Protein AF-A0A2X1QSU5-F1 (afdb_monomer)

Nearest PDB structures (foldseek):
  1pox-assembly1_A  TM=7.197E-01  e=2.921E+00  Lactiplantibacillus plantarum
  8x3z-assembly1_A  TM=6.740E-01  e=2.734E+00  Chryseomicrobium sp.

Structure (mmCIF, N/CA/C/O backbone):
data_AF-A0A2X1QSU5-F1
#
_entry.id   AF-A0A2X1QSU5-F1
#
loop_
_atom_site.group_PDB
_atom_site.id
_atom_site.type_symbol
_atom_site.label_atom_id
_atom_site.label_alt_id
_atom_site.label_comp_id
_atom_site.label_asym_id
_atom_site.label_entity_id
_atom_site.label_seq_id
_atom_site.pdbx_PDB_ins_code
_atom_site.Cartn_x
_atom_site.Cartn_y
_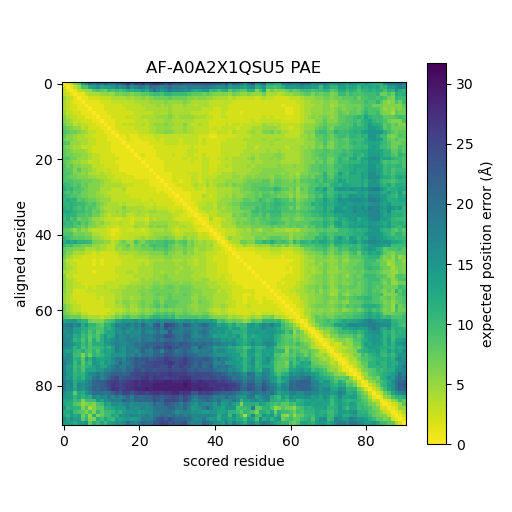atom_site.Cartn_z
_atom_site.occupancy
_atom_site.B_iso_or_equiv
_atom_site.auth_seq_id
_atom_site.auth_comp_id
_atom_site.auth_asym_id
_atom_site.auth_atom_id
_atom_site.pdbx_PDB_model_num
ATOM 1 N N . MET A 1 1 ? -2.396 -7.707 29.369 1.00 43.25 1 MET A N 1
ATOM 2 C CA . MET A 1 1 ? -1.862 -6.456 28.786 1.00 43.25 1 MET A CA 1
ATOM 3 C C . MET A 1 1 ? -2.554 -6.242 27.440 1.00 43.25 1 MET A C 1
ATOM 5 O O . MET A 1 1 ? -2.587 -7.190 26.669 1.00 43.25 1 MET A O 1
ATOM 9 N N . LYS A 1 2 ? -3.174 -5.083 27.181 1.00 60.12 2 LYS A N 1
ATOM 10 C CA . LYS A 1 2 ? -3.737 -4.723 25.864 1.00 60.12 2 LYS A CA 1
ATOM 11 C C . LYS A 1 2 ? -2.892 -3.575 25.322 1.00 60.12 2 LYS A C 1
ATOM 13 O O . LYS A 1 2 ? -2.942 -2.489 25.887 1.00 60.12 2 LYS A O 1
ATOM 18 N N . LEU A 1 3 ? -2.061 -3.846 24.314 1.00 75.25 3 LEU A N 1
ATOM 19 C CA . LEU A 1 3 ? -1.269 -2.812 23.655 1.00 75.25 3 LEU A CA 1
ATOM 20 C C . LEU A 1 3 ? -1.972 -2.438 22.353 1.00 75.25 3 LEU A C 1
ATOM 22 O O . LEU A 1 3 ? -2.070 -3.272 21.451 1.00 75.25 3 LEU A O 1
ATOM 26 N N . PRO A 1 4 ? -2.485 -1.218 22.244 1.00 74.19 4 PRO A N 1
ATOM 27 C CA . PRO A 1 4 ? -3.100 -0.800 21.009 1.00 74.19 4 PRO A CA 1
ATOM 28 C C . PRO A 1 4 ? -2.079 -0.463 19.940 1.00 74.19 4 PRO A C 1
ATOM 30 O O . PRO A 1 4 ? -1.033 0.123 20.214 1.00 74.19 4 PRO A O 1
ATOM 33 N N . VAL A 1 5 ? -2.421 -0.816 18.705 1.00 79.19 5 VAL A N 1
ATOM 34 C CA . VAL A 1 5 ? -1.559 -0.622 17.542 1.00 79.19 5 VAL A CA 1
ATOM 35 C C . VAL A 1 5 ? -2.319 0.167 16.489 1.00 79.19 5 VAL A C 1
ATOM 37 O O . VAL A 1 5 ? -3.483 -0.116 16.196 1.00 79.19 5 VAL A O 1
ATOM 40 N N . LEU A 1 6 ? -1.638 1.156 15.917 1.00 81.62 6 LEU A N 1
ATOM 41 C CA . LEU A 1 6 ? -2.075 1.848 14.716 1.00 81.62 6 LEU A CA 1
ATOM 42 C C . LEU A 1 6 ? -1.368 1.229 13.510 1.00 81.62 6 LEU A C 1
ATOM 44 O O . LEU A 1 6 ? -0.141 1.236 13.443 1.00 81.62 6 LEU A O 1
ATOM 48 N N . VAL A 1 7 ? -2.143 0.721 12.559 1.00 85.19 7 VAL A N 1
ATOM 49 C CA . VAL A 1 7 ? -1.666 0.192 11.282 1.00 85.19 7 VAL A CA 1
ATOM 50 C C . VAL A 1 7 ? -2.040 1.184 10.186 1.00 85.19 7 VAL A C 1
ATOM 52 O O . VAL A 1 7 ? -3.208 1.546 10.036 1.00 85.19 7 VAL A O 1
ATOM 55 N N . VAL A 1 8 ? -1.049 1.630 9.416 1.00 85.50 8 VAL A N 1
ATOM 56 C CA . VAL A 1 8 ? -1.247 2.526 8.271 1.00 85.50 8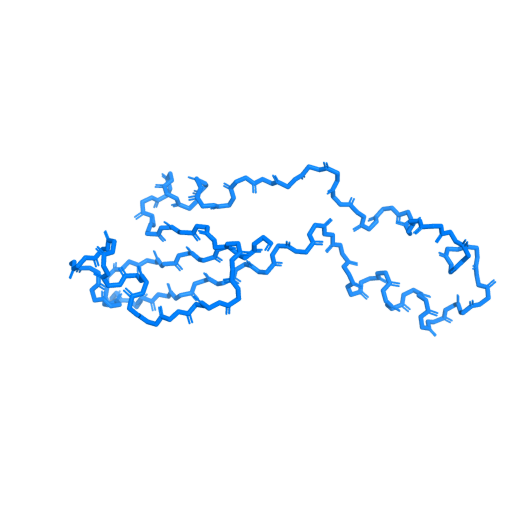 VAL A CA 1
ATOM 57 C C . VAL A 1 8 ? -0.851 1.785 7.001 1.00 85.50 8 VAL A C 1
ATOM 59 O O . VAL A 1 8 ? 0.276 1.316 6.875 1.00 85.50 8 VAL A O 1
ATOM 62 N N . VAL A 1 9 ? -1.782 1.700 6.059 1.00 87.50 9 VAL A N 1
ATOM 63 C CA . VAL A 1 9 ? -1.612 1.090 4.742 1.00 87.50 9 VAL A CA 1
ATOM 64 C C . VAL A 1 9 ? -1.567 2.209 3.704 1.00 87.50 9 VAL A C 1
ATOM 66 O O . VAL A 1 9 ? -2.586 2.831 3.399 1.00 87.50 9 VAL A O 1
ATOM 69 N N . GLY A 1 10 ? -0.378 2.477 3.165 1.00 88.44 10 GLY A N 1
ATOM 70 C CA . GLY A 1 10 ? -0.214 3.314 1.977 1.00 88.44 10 GLY A CA 1
ATOM 71 C C . GLY A 1 10 ? -0.500 2.485 0.731 1.00 88.44 10 GLY A C 1
ATOM 72 O O . GLY A 1 10 ? 0.383 1.777 0.253 1.00 88.44 10 GLY A O 1
ATOM 73 N N . ASN A 1 11 ? -1.735 2.528 0.234 1.00 88.94 11 ASN A N 1
ATOM 74 C CA . ASN A 1 11 ? -2.163 1.705 -0.889 1.00 88.94 11 ASN A CA 1
ATOM 75 C C . ASN A 1 11 ? -1.819 2.389 -2.217 1.00 88.94 11 ASN A C 1
ATOM 77 O O . ASN A 1 11 ? -2.653 3.032 -2.837 1.00 88.94 11 ASN A O 1
ATOM 81 N N . ASN A 1 12 ? -0.576 2.232 -2.660 1.00 87.81 12 ASN A N 1
ATOM 82 C CA . ASN A 1 12 ? -0.089 2.751 -3.943 1.00 87.81 12 ASN A CA 1
ATOM 83 C C . ASN A 1 12 ? -0.422 1.844 -5.149 1.00 87.81 12 ASN A C 1
ATOM 85 O O . ASN A 1 12 ? 0.071 2.094 -6.247 1.00 87.81 12 ASN A O 1
ATOM 89 N N . GLY A 1 13 ? -1.199 0.772 -4.949 1.00 90.06 13 GLY A N 1
ATOM 90 C CA . GLY A 1 13 ? -1.628 -0.124 -6.024 1.00 90.06 13 GLY A CA 1
ATOM 91 C C . GLY A 1 13 ? -0.521 -0.988 -6.641 1.00 90.06 13 GLY A C 1
ATOM 92 O O . GLY A 1 13 ? -0.704 -1.479 -7.752 1.00 90.06 13 GLY A O 1
ATOM 93 N N . GLY A 1 14 ? 0.622 -1.194 -5.974 1.00 91.88 14 GLY A N 1
ATOM 94 C CA . GLY A 1 14 ? 1.674 -2.044 -6.532 1.00 91.88 14 GLY A CA 1
ATOM 95 C C . GLY A 1 14 ? 2.973 -2.134 -5.732 1.00 91.88 14 GLY A C 1
ATOM 96 O O . GLY A 1 14 ? 3.184 -1.490 -4.707 1.00 91.88 14 GLY A O 1
ATOM 97 N N . TRP A 1 15 ? 3.915 -2.905 -6.263 1.00 92.50 15 TRP A N 1
ATOM 98 C CA . TRP A 1 15 ? 5.278 -3.034 -5.759 1.00 92.50 15 TRP A CA 1
ATOM 99 C C . TRP A 1 15 ? 6.173 -1.882 -6.241 1.00 92.50 15 TRP A C 1
ATOM 101 O O . TRP A 1 15 ? 7.126 -2.084 -6.995 1.00 92.50 15 TRP A O 1
ATOM 111 N N . GLY A 1 16 ? 5.890 -0.656 -5.790 1.00 91.00 16 GLY A N 1
ATOM 112 C CA . GLY A 1 16 ? 6.627 0.544 -6.214 1.00 91.00 16 GLY A CA 1
ATOM 113 C C . GLY A 1 16 ? 8.138 0.488 -5.942 1.00 91.00 16 GLY A C 1
ATOM 114 O O . GLY A 1 16 ? 8.931 0.916 -6.777 1.00 91.00 16 GLY A O 1
ATOM 115 N N . ALA A 1 17 ? 8.552 -0.104 -4.816 1.00 92.31 17 ALA A N 1
ATOM 116 C CA . ALA A 1 17 ? 9.969 -0.286 -4.489 1.00 92.31 17 ALA A CA 1
ATOM 117 C C . ALA A 1 17 ? 10.681 -1.235 -5.468 1.00 92.31 17 ALA A C 1
ATOM 119 O O . ALA A 1 17 ? 11.818 -0.979 -5.855 1.00 92.31 17 ALA A O 1
ATOM 120 N N . VAL A 1 18 ? 9.997 -2.296 -5.907 1.00 92.50 18 VAL A N 1
ATOM 121 C CA . VAL A 1 18 ? 10.533 -3.246 -6.891 1.00 92.50 18 VAL A CA 1
ATOM 122 C C . VAL A 1 18 ? 10.664 -2.561 -8.246 1.00 92.50 18 VAL A C 1
ATOM 124 O O . VAL A 1 18 ? 11.744 -2.568 -8.824 1.00 92.50 18 VAL A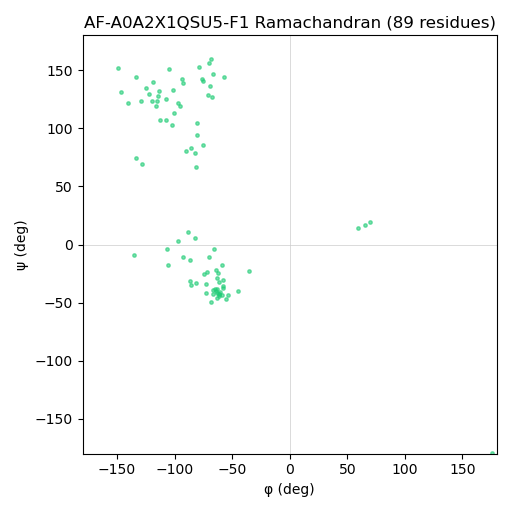 O 1
ATOM 127 N N . ALA A 1 19 ? 9.607 -1.886 -8.707 1.00 91.69 19 ALA A N 1
ATOM 128 C CA . ALA A 1 19 ? 9.626 -1.125 -9.955 1.00 91.69 19 ALA A CA 1
ATOM 129 C C . ALA A 1 19 ? 10.761 -0.083 -9.979 1.00 91.69 19 ALA A C 1
ATOM 131 O O . ALA A 1 19 ? 11.513 0.001 -10.952 1.00 91.69 19 ALA A O 1
ATOM 132 N N . GLY A 1 20 ? 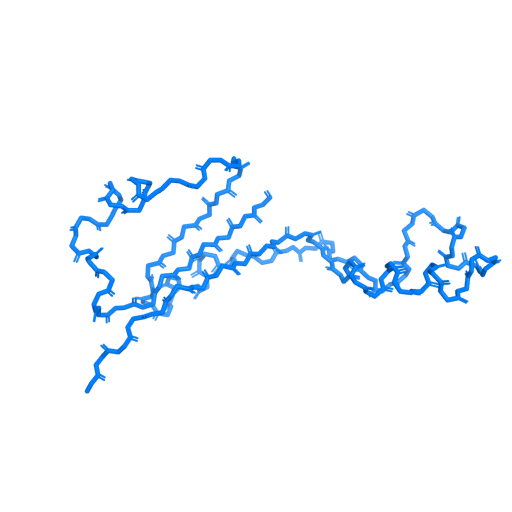10.919 0.682 -8.894 1.00 91.69 20 GLY A N 1
ATOM 133 C CA . GLY A 1 20 ? 12.001 1.654 -8.744 1.00 91.69 20 GLY A CA 1
ATOM 134 C C . GLY A 1 20 ? 13.386 1.003 -8.735 1.00 91.69 20 GLY A C 1
ATOM 135 O O . GLY A 1 20 ? 14.272 1.446 -9.463 1.00 91.69 20 GLY A O 1
ATOM 136 N N . GLY A 1 21 ? 13.558 -0.080 -7.974 1.00 93.56 21 GLY A N 1
ATOM 137 C CA . GLY A 1 21 ? 14.815 -0.826 -7.899 1.00 93.56 21 GLY A CA 1
ATOM 138 C C . GLY A 1 21 ? 15.234 -1.425 -9.243 1.00 93.56 21 GLY A C 1
ATOM 139 O O . GLY A 1 21 ? 16.391 -1.298 -9.635 1.00 93.56 21 GLY A O 1
ATOM 140 N N . THR A 1 22 ? 14.297 -2.006 -9.997 1.00 92.69 22 THR A N 1
ATOM 141 C CA . THR A 1 22 ? 14.565 -2.541 -11.339 1.00 92.69 22 THR A CA 1
ATOM 142 C C . THR A 1 22 ? 15.031 -1.450 -12.301 1.00 92.69 22 THR A C 1
ATOM 144 O O . THR A 1 22 ? 16.008 -1.666 -13.015 1.00 92.69 22 THR A O 1
ATOM 147 N 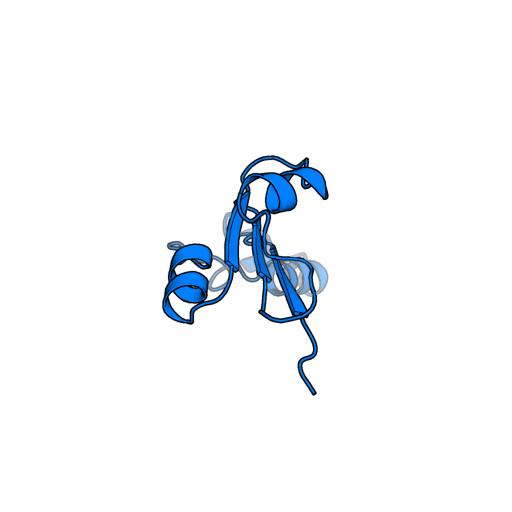N . LYS A 1 23 ? 14.391 -0.269 -12.300 1.00 92.62 23 LYS A N 1
ATOM 148 C CA . LYS A 1 23 ? 14.823 0.869 -13.135 1.00 92.62 23 LYS A CA 1
ATOM 149 C C . LYS A 1 23 ? 16.202 1.384 -12.737 1.00 92.62 23 LYS A C 1
ATOM 151 O O . LYS A 1 23 ? 16.993 1.722 -13.608 1.00 92.62 23 LYS A O 1
ATOM 156 N N . ALA A 1 24 ? 16.483 1.442 -11.437 1.00 94.00 24 ALA A N 1
ATOM 157 C CA . ALA A 1 24 ? 17.770 1.908 -10.935 1.00 94.00 24 ALA A CA 1
ATOM 158 C C . ALA A 1 24 ? 18.915 0.956 -11.313 1.00 94.00 24 ALA A C 1
ATOM 160 O O . ALA A 1 24 ? 20.001 1.414 -11.654 1.00 94.00 24 ALA A O 1
ATOM 161 N N . LEU A 1 25 ? 18.672 -0.359 -11.269 1.00 95.88 25 LEU A N 1
ATOM 162 C CA . LEU A 1 25 ? 19.695 -1.368 -11.545 1.00 95.88 25 LEU A CA 1
ATOM 163 C C . LEU A 1 25 ? 19.902 -1.616 -13.048 1.00 95.88 25 LEU A C 1
ATOM 165 O O . LEU A 1 25 ? 21.023 -1.882 -13.475 1.00 95.88 25 LEU A O 1
ATOM 169 N N . TYR A 1 26 ? 18.836 -1.512 -13.847 1.00 94.25 26 TYR A N 1
ATOM 170 C CA . TYR A 1 26 ? 18.853 -1.766 -15.291 1.00 94.25 26 TYR A CA 1
ATOM 171 C C . TYR A 1 26 ? 18.245 -0.590 -16.070 1.00 94.25 26 TYR A C 1
ATOM 173 O O . TYR A 1 26 ? 17.163 -0.734 -16.649 1.00 94.25 26 TYR A O 1
ATOM 181 N N . PRO A 1 27 ? 18.924 0.571 -16.114 1.00 92.62 27 PRO A N 1
ATOM 182 C CA . PRO A 1 27 ? 18.368 1.790 -16.705 1.00 92.62 27 PRO A CA 1
ATOM 183 C C . PRO A 1 27 ? 18.038 1.645 -18.197 1.00 92.62 27 PRO A C 1
ATOM 185 O O . PRO A 1 27 ? 17.044 2.195 -18.662 1.00 92.62 27 PRO A O 1
ATOM 188 N N . ASP A 1 28 ? 18.810 0.840 -18.932 1.00 94.75 28 ASP A N 1
ATOM 189 C CA . ASP A 1 28 ? 18.600 0.592 -20.364 1.00 94.75 28 ASP A CA 1
ATOM 190 C C . ASP A 1 28 ? 17.825 -0.701 -20.663 1.00 94.75 28 ASP A C 1
ATOM 192 O O . ASP A 1 28 ? 17.627 -1.056 -21.830 1.00 94.75 28 ASP A O 1
ATOM 196 N N . GLY A 1 29 ? 17.384 -1.418 -19.624 1.00 91.75 29 GLY A N 1
ATOM 197 C CA . GLY A 1 29 ? 16.685 -2.692 -19.751 1.00 91.75 29 GLY A CA 1
ATOM 198 C C . GLY A 1 29 ? 15.288 -2.552 -20.359 1.00 91.75 29 GLY A C 1
ATOM 199 O O . GLY A 1 29 ? 14.656 -1.499 -20.296 1.00 91.75 29 GLY A O 1
ATOM 200 N N . TYR A 1 30 ? 14.755 -3.651 -20.900 1.00 90.38 30 TYR A N 1
ATOM 201 C CA . TYR A 1 30 ? 13.417 -3.672 -21.508 1.00 90.38 30 TYR A CA 1
ATOM 202 C C . TYR A 1 30 ? 12.327 -3.147 -20.557 1.00 90.38 30 TYR A C 1
ATOM 204 O O . TYR A 1 30 ? 11.503 -2.320 -20.940 1.00 90.38 30 TYR A O 1
ATOM 212 N N . ALA A 1 31 ? 12.373 -3.564 -19.286 1.00 88.94 31 ALA A N 1
ATOM 213 C CA . ALA A 1 31 ? 11.424 -3.126 -18.265 1.00 88.94 31 ALA A CA 1
ATOM 214 C C . ALA A 1 31 ? 11.488 -1.613 -17.979 1.00 88.94 31 ALA A C 1
ATOM 216 O O . ALA A 1 31 ? 10.473 -1.025 -17.622 1.00 88.94 31 ALA A O 1
ATOM 217 N N . ALA A 1 32 ? 12.643 -0.963 -18.162 1.00 89.12 32 ALA A N 1
ATOM 218 C CA . ALA A 1 32 ? 12.776 0.480 -17.962 1.00 89.12 32 ALA A CA 1
ATOM 219 C C . ALA A 1 32 ? 12.084 1.297 -19.067 1.00 89.12 32 ALA A C 1
ATOM 221 O O . ALA A 1 32 ? 11.683 2.434 -18.823 1.00 89.12 32 ALA A O 1
ATOM 222 N N . ARG A 1 33 ? 11.902 0.703 -20.255 1.00 88.81 33 ARG A N 1
ATOM 223 C CA . ARG A 1 33 ? 11.233 1.311 -21.419 1.00 88.81 33 ARG A CA 1
ATOM 224 C C . ARG A 1 33 ? 9.737 0.996 -21.492 1.00 88.81 33 ARG A C 1
ATOM 226 O O . ARG A 1 33 ? 9.035 1.582 -22.310 1.00 88.81 33 ARG A O 1
ATOM 233 N N . ALA A 1 34 ? 9.256 0.063 -20.673 1.00 87.56 34 ALA A N 1
ATOM 234 C CA . ALA A 1 34 ? 7.851 -0.311 -20.628 1.00 87.56 34 ALA A CA 1
ATOM 235 C C . ALA A 1 34 ? 7.015 0.760 -19.904 1.00 87.56 34 ALA A C 1
ATOM 237 O O . ALA A 1 34 ? 7.434 1.293 -18.876 1.00 87.56 34 ALA A O 1
ATOM 238 N N . GLU A 1 35 ? 5.809 1.029 -20.412 1.00 82.31 35 GLU A N 1
ATOM 239 C CA . GLU A 1 35 ? 4.844 1.952 -19.790 1.00 82.31 35 GLU A CA 1
ATOM 240 C C . GLU A 1 35 ? 4.477 1.505 -18.368 1.00 82.31 35 GLU A C 1
ATOM 242 O O . GLU A 1 35 ? 4.467 2.295 -17.426 1.00 82.31 35 GLU A O 1
ATOM 247 N N . THR A 1 36 ? 4.246 0.202 -18.204 1.00 84.00 36 THR A N 1
ATOM 248 C CA . THR A 1 36 ? 4.043 -0.446 -16.909 1.00 84.00 36 THR A CA 1
ATOM 249 C C . THR A 1 36 ? 5.085 -1.539 -16.737 1.00 84.00 36 THR A C 1
ATOM 251 O O . THR A 1 36 ? 5.244 -2.392 -17.612 1.00 84.00 36 THR A O 1
ATOM 254 N N . ILE A 1 37 ? 5.785 -1.537 -15.600 1.00 87.81 37 ILE A N 1
ATOM 255 C CA . ILE A 1 37 ? 6.722 -2.617 -15.289 1.00 87.81 37 ILE A CA 1
ATOM 256 C C . ILE A 1 37 ? 5.923 -3.910 -15.046 1.00 87.81 37 ILE A C 1
ATOM 258 O O . ILE A 1 37 ? 4.989 -3.913 -14.234 1.00 87.81 37 ILE A O 1
ATOM 262 N N . PRO A 1 38 ? 6.258 -5.013 -15.743 1.00 84.25 38 PRO A N 1
ATOM 263 C CA . PRO A 1 38 ? 5.564 -6.282 -15.570 1.00 84.25 38 PRO A CA 1
ATOM 264 C C . PRO A 1 38 ? 5.598 -6.765 -14.118 1.00 84.25 38 PRO A C 1
ATOM 266 O O . PRO A 1 38 ? 6.596 -6.596 -13.422 1.00 84.25 38 PRO A O 1
ATOM 269 N N . ALA A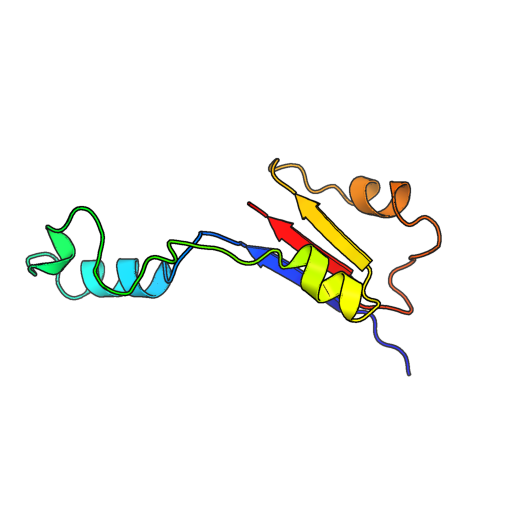 1 39 ? 4.510 -7.397 -13.677 1.00 86.56 39 ALA A N 1
ATOM 270 C CA . ALA A 1 39 ? 4.380 -8.009 -12.350 1.00 86.56 39 ALA A CA 1
ATOM 271 C C . ALA A 1 39 ? 4.552 -7.059 -11.142 1.00 86.56 39 ALA A C 1
ATOM 273 O O . ALA A 1 39 ? 4.665 -7.529 -10.010 1.00 86.56 39 ALA A O 1
ATOM 274 N N . THR A 1 40 ? 4.525 -5.734 -11.340 1.00 89.94 40 THR A N 1
ATOM 275 C CA . THR A 1 40 ? 4.577 -4.773 -10.222 1.00 89.94 40 THR A CA 1
ATOM 276 C C . THR A 1 40 ? 3.249 -4.091 -9.917 1.00 89.94 40 THR A C 1
ATOM 278 O O . THR A 1 40 ? 3.109 -3.542 -8.833 1.00 89.94 40 THR A O 1
ATOM 281 N N . ALA A 1 41 ? 2.280 -4.104 -10.832 1.00 88.50 41 ALA A N 1
ATOM 282 C CA . ALA A 1 41 ? 0.990 -3.442 -10.636 1.00 88.50 41 ALA A CA 1
ATOM 283 C C . ALA A 1 41 ? -0.071 -4.400 -10.073 1.00 88.50 41 ALA A C 1
ATOM 285 O O . ALA A 1 41 ? -0.159 -5.557 -10.486 1.00 88.50 41 ALA A O 1
ATOM 286 N N . PHE A 1 42 ? -0.918 -3.892 -9.179 1.00 88.12 42 PHE A N 1
ATOM 287 C CA . PHE A 1 42 ? -2.134 -4.555 -8.722 1.00 88.12 42 PHE A CA 1
ATOM 288 C C . PHE A 1 42 ? -3.326 -3.910 -9.422 1.00 88.12 42 PHE A C 1
ATOM 290 O O . PHE A 1 42 ? -3.764 -2.819 -9.067 1.00 88.12 42 PHE A O 1
ATOM 297 N N . THR A 1 43 ? -3.873 -4.587 -10.428 1.00 81.12 43 THR A N 1
ATOM 298 C CA . THR A 1 43 ? -5.037 -4.094 -11.186 1.00 81.12 43 THR A CA 1
ATOM 299 C C . THR A 1 43 ? -6.329 -4.101 -10.368 1.00 81.12 43 THR A C 1
ATOM 301 O O . THR A 1 43 ? -7.340 -3.539 -10.780 1.00 81.12 43 THR A O 1
ATOM 304 N N . THR A 1 44 ? -6.324 -4.734 -9.196 1.00 86.00 44 THR A N 1
ATOM 305 C CA . THR A 1 44 ? -7.422 -4.700 -8.235 1.00 86.00 44 THR A CA 1
ATOM 306 C C . THR A 1 44 ? -6.833 -4.615 -6.841 1.00 86.00 44 THR A C 1
ATOM 308 O O . THR A 1 44 ? -6.055 -5.478 -6.438 1.00 86.00 44 THR A O 1
ATOM 311 N N . SER A 1 45 ? -7.199 -3.564 -6.112 1.00 86.38 45 SER A N 1
ATOM 312 C CA . SER A 1 45 ? -6.787 -3.391 -4.726 1.00 86.38 45 SER A CA 1
ATOM 313 C C . SER A 1 45 ? -7.938 -3.773 -3.790 1.00 86.38 45 SER A C 1
ATOM 315 O O . SER A 1 45 ? -9.075 -3.367 -4.045 1.00 86.38 45 SER A O 1
ATOM 317 N N . PRO A 1 46 ? -7.694 -4.577 -2.742 1.00 89.75 46 PRO A N 1
ATOM 318 C CA . PRO A 1 46 ? -8.739 -4.985 -1.814 1.00 89.75 46 PRO A CA 1
ATOM 319 C C . PRO A 1 46 ? -9.213 -3.816 -0.939 1.00 89.75 46 PRO A C 1
ATOM 321 O O . PRO A 1 46 ? -8.465 -2.880 -0.652 1.00 89.75 46 PRO A O 1
ATOM 324 N N . ASP A 1 47 ? -10.445 -3.909 -0.433 1.00 91.12 47 ASP A N 1
ATOM 325 C CA . ASP A 1 47 ? -10.921 -3.014 0.624 1.00 91.12 47 ASP A CA 1
ATOM 326 C C . ASP A 1 47 ? -10.308 -3.429 1.972 1.00 91.12 47 ASP A C 1
ATOM 328 O O . ASP A 1 47 ? -10.869 -4.197 2.759 1.00 91.12 47 ASP A O 1
ATOM 332 N N . PHE A 1 48 ? -9.106 -2.921 2.229 1.00 89.69 48 PHE A N 1
ATOM 333 C CA . PHE A 1 48 ? -8.369 -3.158 3.466 1.00 89.69 48 PHE A CA 1
ATOM 334 C C . PHE A 1 48 ? -9.141 -2.706 4.717 1.00 89.69 48 PHE A C 1
ATOM 336 O O . PHE A 1 48 ? -8.983 -3.308 5.781 1.00 89.69 48 PHE A O 1
ATOM 343 N N . ALA A 1 49 ? -9.988 -1.674 4.614 1.00 87.19 49 ALA A N 1
ATOM 344 C CA . ALA A 1 49 ? -10.769 -1.198 5.747 1.00 87.19 49 ALA A CA 1
ATOM 345 C C . ALA A 1 49 ? -11.898 -2.181 6.089 1.00 87.19 49 ALA A C 1
ATOM 347 O O . ALA A 1 49 ? -12.100 -2.493 7.264 1.00 87.19 49 ALA A O 1
ATOM 348 N N . ALA A 1 50 ? -12.580 -2.731 5.082 1.00 89.88 50 ALA A N 1
ATOM 349 C CA . ALA A 1 50 ? -13.574 -3.785 5.274 1.00 89.88 50 ALA A CA 1
ATOM 350 C C . ALA A 1 50 ? -12.956 -5.055 5.889 1.00 89.88 50 ALA A C 1
ATOM 352 O O . ALA A 1 50 ? -13.522 -5.616 6.830 1.00 89.88 50 ALA A O 1
ATOM 353 N N . ILE A 1 51 ? -11.767 -5.465 5.430 1.00 92.62 51 ILE A N 1
ATOM 354 C CA . ILE A 1 51 ? -11.027 -6.624 5.970 1.00 92.62 51 ILE A CA 1
ATOM 355 C C . ILE A 1 51 ? -10.623 -6.404 7.440 1.00 92.62 51 ILE A C 1
ATOM 357 O O . ILE A 1 51 ? -10.727 -7.298 8.284 1.00 92.62 51 ILE A O 1
ATOM 361 N N . ALA A 1 52 ? -10.175 -5.199 7.787 1.00 89.25 52 ALA A N 1
ATOM 362 C CA . ALA A 1 52 ? -9.860 -4.862 9.170 1.00 89.25 52 ALA A CA 1
ATOM 363 C C . ALA A 1 52 ? -11.125 -4.849 10.051 1.00 89.25 52 ALA A C 1
ATOM 365 O O . ALA A 1 52 ? -11.129 -5.401 11.158 1.00 89.25 52 ALA A O 1
ATOM 366 N N . ALA A 1 53 ? -12.224 -4.281 9.548 1.00 85.81 53 ALA A N 1
ATOM 367 C CA . ALA A 1 53 ? -13.500 -4.221 10.255 1.00 85.81 53 ALA A CA 1
ATOM 368 C C . ALA A 1 53 ? -14.094 -5.616 10.520 1.00 85.81 53 ALA A C 1
ATOM 370 O O . ALA A 1 53 ? -14.593 -5.860 11.622 1.00 85.81 53 ALA A O 1
ATOM 371 N N . SER A 1 54 ? -13.976 -6.564 9.579 1.00 92.31 54 SER A N 1
ATOM 372 C CA . SER A 1 54 ? -14.414 -7.956 9.790 1.00 92.31 54 SER A CA 1
ATOM 373 C C . SER A 1 54 ? -13.648 -8.645 10.924 1.00 92.31 54 SER A C 1
ATOM 375 O O . SER A 1 54 ? -14.168 -9.547 11.578 1.00 92.31 54 SER A O 1
ATOM 377 N N . SER A 1 55 ? -12.438 -8.166 11.220 1.00 89.06 55 SER A N 1
ATOM 378 C CA . SER A 1 55 ? -11.597 -8.618 12.334 1.00 89.06 55 SER A CA 1
ATOM 379 C C . SER A 1 55 ? -11.863 -7.864 13.649 1.00 89.06 55 SER A C 1
ATOM 381 O O . SER A 1 55 ? -11.114 -8.018 14.614 1.00 89.06 55 SER A O 1
ATOM 383 N N . ARG A 1 56 ? -12.943 -7.067 13.722 1.00 84.06 56 ARG A N 1
ATOM 384 C CA . ARG A 1 56 ? -13.332 -6.200 14.856 1.00 84.06 56 ARG A CA 1
ATOM 385 C C . ARG A 1 56 ? -12.369 -5.040 15.140 1.00 84.06 56 ARG A C 1
ATOM 387 O O . ARG A 1 56 ? -12.431 -4.455 16.227 1.00 84.06 56 ARG A O 1
ATOM 394 N N . ALA A 1 57 ? -11.504 -4.695 14.188 1.00 83.88 57 ALA A N 1
ATOM 395 C CA . ALA A 1 57 ? -10.662 -3.511 14.286 1.00 83.88 57 ALA A CA 1
ATOM 396 C C . ALA A 1 57 ? -11.459 -2.241 13.947 1.00 83.88 57 ALA A C 1
ATOM 398 O O . ALA A 1 57 ? -12.410 -2.282 13.163 1.00 83.88 57 ALA A O 1
ATOM 399 N N . ALA A 1 58 ? -11.059 -1.096 14.504 1.00 79.81 58 ALA A N 1
ATOM 400 C CA . ALA A 1 58 ? -11.494 0.179 13.944 1.00 79.81 58 ALA A CA 1
ATOM 401 C C . ALA A 1 58 ? -10.772 0.375 12.616 1.00 79.81 58 ALA A C 1
ATOM 403 O O . ALA A 1 58 ? -9.550 0.273 12.559 1.00 79.81 58 ALA A O 1
ATOM 404 N N . ALA A 1 59 ? -11.518 0.672 11.561 1.00 82.88 59 ALA A N 1
ATOM 405 C CA . ALA A 1 59 ? -10.954 0.856 10.236 1.00 82.88 59 ALA A CA 1
ATOM 406 C C . ALA A 1 59 ? -11.518 2.111 9.570 1.00 82.88 59 ALA A C 1
ATOM 408 O O . ALA A 1 59 ? -12.686 2.471 9.774 1.00 82.8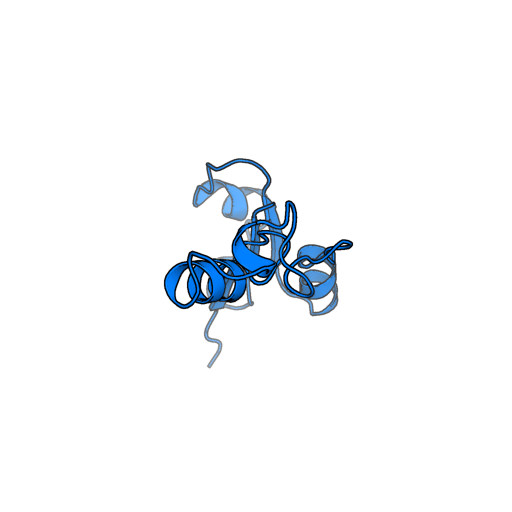8 59 ALA A O 1
ATOM 409 N N . LEU A 1 60 ? -10.672 2.789 8.799 1.00 83.44 60 LEU A N 1
ATOM 410 C CA . LEU A 1 60 ? -11.012 3.979 8.034 1.00 83.44 60 LEU A CA 1
ATOM 411 C C . LEU A 1 60 ? -10.207 4.013 6.733 1.00 83.44 60 LEU A C 1
ATOM 413 O O . LEU A 1 60 ? -8.980 3.917 6.756 1.00 83.44 60 LEU A O 1
ATOM 417 N N . SER A 1 61 ? -10.903 4.247 5.622 1.00 83.44 61 SER A N 1
ATOM 418 C CA . SER A 1 61 ? -10.269 4.644 4.367 1.00 83.44 61 SER A CA 1
ATOM 419 C C . SER A 1 61 ? -10.225 6.164 4.235 1.00 83.44 61 SER A C 1
ATOM 421 O O . SER A 1 61 ? -11.172 6.868 4.597 1.00 83.44 61 SER A O 1
ATOM 423 N N . VAL A 1 62 ? -9.101 6.673 3.744 1.00 81.12 62 VAL A N 1
ATOM 424 C CA . VAL A 1 62 ? -8.792 8.088 3.584 1.00 81.12 62 VAL A CA 1
ATOM 425 C C . VAL A 1 62 ? -8.316 8.317 2.152 1.00 81.12 62 VAL A C 1
ATOM 427 O O . VAL A 1 62 ? -7.349 7.716 1.710 1.00 81.12 62 VAL A O 1
ATOM 430 N N . SER A 1 63 ? -8.973 9.217 1.426 1.00 77.69 63 SER A N 1
ATOM 431 C CA . SER A 1 63 ? -8.582 9.606 0.059 1.00 77.69 63 SER A CA 1
ATOM 432 C C . SER A 1 63 ? -7.957 11.000 -0.021 1.00 77.69 63 SER A C 1
ATOM 434 O O . SER A 1 63 ? -7.570 11.458 -1.090 1.00 77.69 63 SER A O 1
ATOM 436 N N . ARG A 1 64 ? -7.898 11.732 1.102 1.00 65.75 64 ARG A N 1
ATOM 437 C CA . ARG A 1 64 ? -7.346 13.092 1.160 1.00 65.75 64 ARG A CA 1
ATOM 438 C C . ARG A 1 64 ? -6.139 13.149 2.097 1.00 65.75 64 ARG A C 1
ATOM 440 O O . ARG A 1 64 ? -6.226 12.629 3.205 1.00 65.75 64 ARG A O 1
ATOM 447 N N . PRO A 1 65 ? -5.073 13.887 1.744 1.00 56.44 65 PRO A N 1
ATOM 448 C CA . PRO A 1 65 ? -3.803 13.889 2.482 1.00 56.44 65 PRO A CA 1
ATOM 449 C C . PRO A 1 65 ? -3.865 14.473 3.907 1.00 56.44 65 PRO A C 1
ATOM 451 O O . PRO A 1 65 ? -2.879 14.430 4.636 1.00 56.44 65 PRO A O 1
ATOM 454 N N . LYS A 1 66 ? -5.009 15.010 4.355 1.00 54.94 66 LYS A N 1
ATOM 455 C CA . LYS A 1 66 ? -5.191 15.478 5.738 1.00 54.94 66 LYS A CA 1
ATOM 456 C C . LYS A 1 66 ? -5.719 14.356 6.633 1.00 54.94 66 LYS A C 1
ATOM 458 O O . LYS A 1 66 ? -6.902 14.324 6.969 1.00 54.94 66 LYS A O 1
ATOM 463 N N . ILE A 1 67 ? -4.819 13.484 7.078 1.00 54.62 67 ILE A N 1
ATOM 464 C CA . ILE A 1 67 ? -5.057 12.636 8.252 1.00 54.62 67 ILE A CA 1
ATOM 465 C C . ILE A 1 67 ? -4.783 13.490 9.490 1.00 54.62 67 ILE A C 1
ATOM 467 O O . ILE A 1 67 ? -3.637 13.781 9.819 1.00 54.62 67 ILE A O 1
ATOM 471 N N . SER A 1 68 ? -5.842 13.929 10.169 1.00 55.72 68 SER A N 1
ATOM 472 C CA . SER A 1 68 ? -5.719 14.602 11.464 1.00 55.72 68 SER A CA 1
ATOM 473 C C . SER A 1 68 ? -6.126 13.659 12.597 1.00 55.72 68 SER A C 1
ATOM 475 O O . SER A 1 68 ? -7.024 12.828 12.417 1.00 55.72 68 SER A O 1
ATOM 477 N N . PRO A 1 69 ? -5.566 13.819 13.808 1.00 56.88 69 PRO A N 1
ATOM 478 C CA . PRO A 1 69 ? -6.028 13.062 14.961 1.00 56.88 69 PRO A CA 1
ATOM 479 C C . PRO A 1 69 ? -7.517 13.276 15.307 1.00 56.88 69 PRO A C 1
ATOM 481 O O . PRO A 1 69 ? -8.129 12.482 16.015 1.00 56.88 69 PRO A O 1
ATOM 484 N N . ALA A 1 70 ? -8.133 14.347 14.800 1.00 54.25 70 ALA A N 1
ATOM 485 C CA . ALA A 1 70 ? -9.557 14.608 14.977 1.00 54.25 70 ALA A CA 1
ATOM 486 C C . ALA A 1 70 ? -10.449 13.700 14.107 1.00 54.25 70 ALA A C 1
ATOM 488 O O . ALA A 1 70 ? -11.592 13.429 14.478 1.00 54.25 70 ALA A O 1
ATOM 489 N N . CYS A 1 71 ? -9.935 13.194 12.978 1.00 54.03 71 CYS A N 1
ATOM 490 C CA . CYS A 1 71 ? -10.685 12.359 12.034 1.00 54.03 71 CYS A CA 1
ATOM 491 C C . CYS A 1 71 ? -11.186 11.060 12.683 1.00 54.03 71 CYS A C 1
ATOM 493 O O . CYS A 1 71 ? -12.327 10.658 12.462 1.00 54.03 71 CYS A O 1
ATOM 495 N N . TRP A 1 72 ? -10.356 10.425 13.515 1.00 60.28 72 TRP A N 1
ATOM 496 C CA . TRP A 1 72 ? -10.701 9.163 14.172 1.00 60.28 72 TRP A CA 1
ATOM 497 C C . TRP A 1 72 ? -11.473 9.373 15.480 1.00 60.28 72 TRP A C 1
ATOM 499 O O . TRP A 1 72 ? -12.433 8.643 15.720 1.00 60.28 72 TRP A O 1
ATOM 509 N N . LYS A 1 73 ? -11.174 10.431 16.255 1.00 55.69 73 LYS A N 1
ATOM 510 C CA . LYS A 1 73 ? -11.950 10.802 17.459 1.00 55.69 73 LYS A CA 1
ATOM 511 C C . LYS A 1 73 ? -13.431 11.063 17.164 1.00 55.69 73 LYS A C 1
ATOM 513 O O . LYS A 1 73 ? -14.283 10.727 17.978 1.00 55.69 73 LYS A O 1
ATOM 518 N N . LYS A 1 74 ? -13.751 11.648 16.002 1.00 55.41 74 LYS A N 1
ATOM 519 C CA . LYS A 1 74 ? -15.137 11.958 15.612 1.00 55.41 74 LYS A CA 1
ATOM 520 C C . LYS A 1 74 ? -15.947 10.713 15.231 1.00 55.41 74 LYS A C 1
ATOM 522 O O . LYS A 1 74 ? -17.149 10.677 15.469 1.00 55.41 74 LYS A O 1
ATOM 527 N N . ARG A 1 75 ? -15.307 9.711 14.619 1.00 55.06 75 ARG A N 1
ATOM 528 C CA . ARG A 1 75 ? -15.971 8.476 14.163 1.00 55.06 75 ARG A CA 1
ATOM 529 C C . ARG A 1 75 ? -16.039 7.414 15.263 1.00 55.06 75 ARG A C 1
ATOM 531 O O . ARG A 1 75 ? -17.006 6.663 15.298 1.00 55.06 75 ARG A O 1
ATOM 538 N N . TYR A 1 76 ? -15.054 7.386 16.161 1.00 57.06 76 TYR A N 1
ATOM 539 C CA . TYR A 1 76 ? -14.957 6.414 17.248 1.00 57.06 76 TYR A CA 1
ATOM 540 C C . TYR A 1 76 ? -14.616 7.110 18.581 1.00 57.06 76 TYR A C 1
ATOM 542 O O . TYR A 1 76 ? -13.486 7.013 19.056 1.00 57.06 76 TYR A O 1
ATOM 550 N N . PRO A 1 77 ? -15.574 7.817 19.211 1.00 54.59 77 PRO A N 1
ATOM 551 C CA . PRO A 1 77 ? -15.325 8.603 20.425 1.00 54.59 77 PRO A CA 1
ATOM 552 C C . PRO A 1 77 ? -14.910 7.763 21.646 1.00 54.59 77 PRO A C 1
ATOM 554 O O . PRO A 1 77 ? -14.272 8.291 22.551 1.00 54.59 77 PRO A O 1
ATOM 557 N N . SER A 1 78 ? -15.232 6.463 21.667 1.00 52.22 78 SER A N 1
ATOM 558 C CA . SER A 1 78 ? -14.807 5.515 22.709 1.00 52.22 78 SER A CA 1
ATOM 559 C C . SER A 1 78 ? -13.438 4.875 22.456 1.00 52.22 78 SER A C 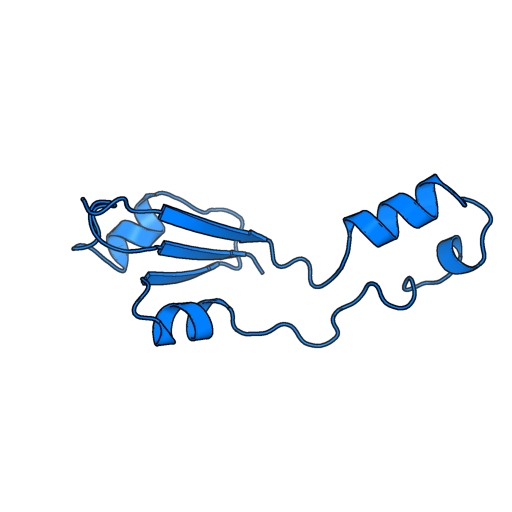1
ATOM 561 O O . SER A 1 78 ? -12.867 4.289 23.371 1.00 52.22 78 SER A O 1
ATOM 563 N N . TYR A 1 79 ? -12.890 4.999 21.243 1.00 53.59 79 TYR A N 1
ATOM 564 C CA . TYR A 1 79 ? -11.540 4.545 20.923 1.00 53.59 79 TYR A CA 1
ATOM 565 C C . TYR A 1 79 ? -10.544 5.620 21.369 1.00 53.59 79 TYR A C 1
ATOM 567 O O . TYR A 1 79 ? -10.029 6.404 20.576 1.00 53.59 79 TYR A O 1
ATOM 575 N N . ALA A 1 80 ? -10.254 5.664 22.667 1.00 47.84 80 ALA A N 1
ATOM 576 C CA . ALA A 1 80 ? -8.904 6.018 23.086 1.00 47.84 80 ALA A CA 1
ATOM 577 C C . ALA A 1 80 ? -7.986 4.879 22.614 1.00 47.84 80 ALA A C 1
ATOM 579 O O . ALA A 1 80 ? -8.457 3.744 22.601 1.00 47.84 80 ALA A O 1
ATOM 580 N N . PRO A 1 81 ? -6.714 5.122 22.236 1.00 48.09 81 PRO A N 1
ATOM 581 C CA . PRO A 1 81 ? -5.861 4.080 21.678 1.00 48.09 81 PRO A CA 1
ATOM 582 C C . PRO A 1 81 ? -5.957 2.779 22.473 1.00 48.09 81 PRO A C 1
ATOM 584 O O . PRO A 1 81 ? -6.123 1.757 21.859 1.00 48.09 81 PRO A O 1
ATOM 587 N N . ALA A 1 82 ? -6.015 2.826 23.803 1.00 43.25 82 ALA A N 1
ATOM 588 C CA . ALA A 1 82 ? -5.861 1.752 24.788 1.00 43.25 82 ALA A CA 1
ATOM 589 C C . ALA A 1 82 ? -6.355 0.298 24.541 1.00 43.25 82 ALA A C 1
ATOM 591 O O . ALA A 1 82 ? -5.821 -0.572 25.229 1.00 43.25 82 ALA A O 1
ATOM 592 N N . ASP A 1 83 ? -7.309 -0.045 23.663 1.00 42.91 83 ASP A N 1
ATOM 593 C CA . ASP A 1 83 ? -7.884 -1.408 23.685 1.00 42.91 83 ASP A CA 1
ATOM 594 C C . ASP A 1 83 ? -8.076 -2.158 22.354 1.00 42.91 83 ASP A C 1
ATOM 596 O O . ASP A 1 83 ? -8.353 -3.363 22.407 1.00 42.91 83 ASP A O 1
ATOM 600 N N . ARG A 1 84 ? -7.893 -1.531 21.181 1.00 43.00 84 ARG A N 1
ATOM 601 C CA . ARG A 1 84 ? -8.139 -2.173 19.871 1.00 43.00 84 ARG A CA 1
ATOM 602 C C . ARG A 1 84 ? -7.221 -1.650 18.758 1.00 43.00 84 ARG A C 1
ATOM 604 O O . ARG A 1 84 ? -6.776 -0.507 18.787 1.00 43.00 84 ARG A O 1
ATOM 611 N N . ALA A 1 85 ? -6.952 -2.494 17.759 1.00 50.03 85 ALA A N 1
ATOM 612 C CA . ALA A 1 85 ? -6.175 -2.109 16.581 1.00 50.03 85 ALA A CA 1
ATOM 613 C C . ALA A 1 85 ? -6.960 -1.115 15.706 1.00 50.03 85 ALA A C 1
ATOM 615 O O . ALA A 1 85 ? -8.157 -1.303 15.469 1.00 50.03 85 ALA A O 1
ATOM 616 N N . CYS A 1 86 ? -6.283 -0.072 15.226 1.00 48.97 86 CYS A N 1
ATOM 617 C CA . CYS A 1 86 ? -6.832 0.933 14.318 1.00 48.97 86 CYS A CA 1
ATOM 618 C C . CYS A 1 86 ? -6.137 0.828 12.955 1.00 48.97 86 CYS A C 1
ATOM 620 O O . CYS A 1 86 ? -4.912 0.757 12.906 1.00 48.97 86 CYS A O 1
ATOM 622 N N . TRP A 1 87 ? -6.908 0.810 11.870 1.00 54.16 87 TRP A N 1
ATOM 623 C CA . TRP A 1 87 ? -6.435 0.620 10.500 1.00 54.16 87 TRP A CA 1
ATOM 624 C C . TRP A 1 87 ? -6.789 1.829 9.640 1.00 54.16 87 TRP A C 1
ATOM 626 O O . TRP A 1 87 ? -7.958 2.195 9.515 1.00 54.16 87 TRP A O 1
ATOM 636 N N . LEU A 1 88 ? -5.775 2.439 9.036 1.00 55.50 88 LEU A N 1
ATOM 637 C CA . LEU A 1 88 ? -5.905 3.557 8.106 1.00 55.50 88 LEU A CA 1
ATOM 638 C C . LEU A 1 88 ? -5.444 3.120 6.727 1.00 55.50 88 LEU A C 1
ATOM 640 O O . LEU A 1 88 ? -4.322 2.643 6.588 1.00 55.50 88 LEU A O 1
ATOM 644 N N . THR A 1 89 ? -6.269 3.32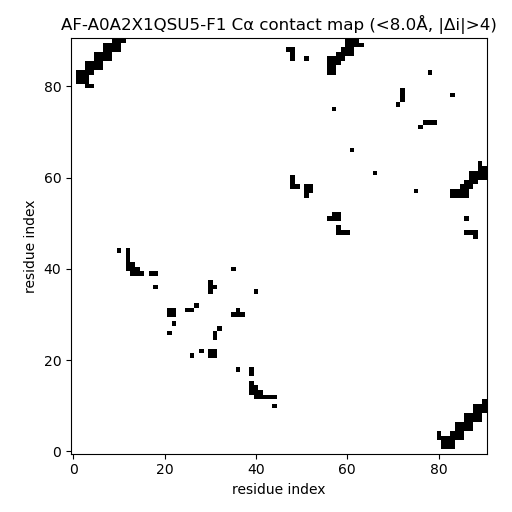5 5.710 1.00 53.25 89 THR A N 1
ATOM 645 C CA . THR A 1 89 ? -5.898 3.030 4.324 1.00 53.25 89 THR A CA 1
ATOM 646 C C . THR A 1 89 ? -5.885 4.337 3.554 1.00 53.25 89 THR A C 1
ATOM 648 O O . THR A 1 89 ? -6.910 5.009 3.496 1.00 53.25 89 THR A O 1
ATOM 651 N N . CYS A 1 90 ? -4.743 4.733 2.996 1.00 49.19 90 CYS A N 1
ATOM 652 C CA . CYS A 1 90 ? -4.675 5.897 2.117 1.00 49.19 90 CYS A CA 1
ATOM 653 C C . CYS A 1 90 ? -4.786 5.410 0.670 1.00 49.19 90 CYS A C 1
ATOM 655 O O . CYS A 1 90 ? -3.966 4.582 0.272 1.00 49.19 90 CYS A O 1
ATOM 657 N N . SER A 1 91 ? -5.821 5.853 -0.052 1.00 49.75 91 SER A N 1
ATOM 658 C CA . SER A 1 91 ? -5.975 5.622 -1.502 1.00 49.75 91 SER A CA 1
ATOM 659 C C . SER A 1 91 ? -5.274 6.707 -2.307 1.00 49.75 91 SER A C 1
ATOM 661 O O . SER A 1 91 ? -5.207 7.846 -1.786 1.00 49.75 91 SER A O 1
#

Mean predicted aligned error: 8.66 Å

InterPro domains:
  IPR011766 Thiamine pyrophosphate enzyme, TPP-binding [PF02775] (2-66)
  IPR029061 Thiamin diphosphate-binding fold [SSF52518] (2-66)

Radius of gyration: 17.66 Å; Cα contacts (8 Å, |Δi|>4): 114; chains: 1; bounding box: 36×24×50 Å

Foldseek 3Di:
DAQFAEAEAAPPQWQVVVLVVCCVVCVPDPQVPDPHRPPTGHPDDDPPQVVCVVVVAAGDEDADPDPDPVVSCVVCVPDPRGHHYYYYYYD

Sequence (91 aa):
MKLPVLVVVGNNGGWGAVAGGTKALYPDGYAARAETIPATAFTTSPDFAAIAASSRAAALSVSRPKISPACWKKRYPSYAPADRACWLTCS

Secondary structure (DSSP, 8-state):
-----EEEEE--SB-HHHHHHHHHH-TTSHHHHSSS-TT-B-SS---HHHHHHHTT-EEEEE-SS---HHHHHHH-TT--GGGS-EEEEE-

Organism: Klebsiella pneumoniae (NCBI:txid573)

Solvent-accessible surface area (backbone atoms only — not comparable to full-atom values): 5561 Å² total; per-residue (Å²): 138,67,82,47,46,81,46,76,42,80,55,80,47,50,44,59,68,57,51,51,49,50,34,72,75,34,64,86,37,74,60,48,75,40,96,66,47,81,95,28,68,45,95,70,74,80,65,60,35,59,59,36,37,78,71,72,27,52,48,40,76,40,78,59,96,78,83,48,82,62,63,54,46,74,77,36,75,84,64,58,64,64,75,53,44,35,39,40,35,38,93

pLDDT: mean 76.24, std 17.14, range [42.91, 95.88]